Protein AF-A0A6J3CAV2-F1 (afdb_monomer_lite)

Foldseek 3Di:
DPDQFLWDQDPDFDPVLVVQLVVLVVVLVVVVVVVVVVVVVVVVVDDDPPPDDPDPDPCVLVVQLSQLLSLLSSLVVQVQADPLSQGDLVSQLCRRCPVPPMPSLSVLSNVQLVVLSVVLVVQADSPDDCSDSSNSNSSSSSVVSSVVSSCVSRPVPDD

InterPro domains:
  IPR036728 Pheromone/general odorant binding protein superfamily [G3DSA:1.10.238.20] (9-148)
  IPR036728 Pheromone/general odorant binding protein superfamily [SSF47565] (43-153)
  IPR052295 Odorant-binding protein [PTHR21066] (2-155)

Sequence (159 aa):
MTKEKRCRNPPTAPQKIERVITLCQDEIKLSILREALDVIKEEHTMPAERRRNKREVPFSHDEKRIAGCLLQCVYRKVKAVDSYGFPTLEGLVGLYSDGVNERGYFMAVLEASRECLMRNHDKFSRTMPMDNGRNCDVSFDIFECISDRIGEYCGNSGL

Organism: Galleria mellonella (NCBI:txid7137)

Structure (mmCIF, N/CA/C/O backbone):
data_AF-A0A6J3CAV2-F1
#
_entry.id   AF-A0A6J3CAV2-F1
#
loop_
_atom_site.group_PDB
_atom_site.id
_atom_site.type_symbol
_atom_site.label_atom_id
_atom_site.label_alt_id
_atom_site.label_comp_id
_atom_site.label_asym_id
_atom_site.label_entity_id
_atom_site.label_seq_id
_atom_site.pdbx_PDB_ins_code
_atom_site.Cartn_x
_atom_site.Cartn_y
_atom_site.Cartn_z
_atom_site.occupancy
_atom_site.B_iso_or_equiv
_atom_site.auth_seq_id
_atom_site.auth_comp_id
_atom_site.auth_asym_id
_atom_site.auth_atom_id
_atom_site.pdbx_PDB_model_num
ATOM 1 N N . MET A 1 1 ? -1.772 5.764 37.408 1.00 36.12 1 MET A N 1
ATOM 2 C CA . MET A 1 1 ? -2.802 6.023 36.379 1.00 36.12 1 MET A CA 1
ATOM 3 C C . MET A 1 1 ? -2.379 5.300 35.113 1.00 36.12 1 MET A C 1
ATOM 5 O O . MET A 1 1 ? -1.391 5.689 34.506 1.00 36.12 1 MET A O 1
ATOM 9 N N . THR A 1 2 ? -3.034 4.198 34.764 1.00 43.81 2 THR A N 1
ATOM 10 C CA . THR A 1 2 ? -2.794 3.492 33.498 1.00 43.81 2 THR A CA 1
ATOM 11 C C . THR A 1 2 ? -3.381 4.333 32.365 1.00 43.81 2 THR A C 1
ATOM 13 O O . THR A 1 2 ? -4.586 4.563 32.359 1.00 43.81 2 THR A O 1
ATOM 16 N N . LYS A 1 3 ? -2.547 4.844 31.444 1.00 56.81 3 LYS A N 1
ATOM 17 C CA . LYS A 1 3 ? -3.031 5.494 30.213 1.00 56.81 3 LYS A CA 1
ATOM 18 C C . LYS A 1 3 ? -3.877 4.472 29.457 1.00 56.81 3 LYS A C 1
ATOM 20 O O . LYS A 1 3 ? -3.356 3.460 28.994 1.00 56.81 3 LYS A O 1
ATOM 25 N N . GLU A 1 4 ? -5.174 4.717 29.381 1.00 59.41 4 GLU A N 1
ATOM 26 C CA . GLU A 1 4 ? -6.092 3.886 28.617 1.00 59.41 4 GLU A CA 1
ATOM 27 C C . GLU A 1 4 ? -5.726 4.021 27.131 1.00 59.41 4 GLU A C 1
ATOM 29 O O . GLU A 1 4 ? -5.658 5.131 26.596 1.00 59.41 4 GLU A O 1
ATOM 34 N N . LYS A 1 5 ? -5.368 2.905 26.484 1.00 69.38 5 LYS A N 1
ATOM 35 C CA . LYS A 1 5 ? -5.016 2.907 25.058 1.00 69.38 5 LYS A CA 1
ATOM 36 C C . LYS A 1 5 ? -6.256 3.280 24.249 1.00 69.38 5 LYS A C 1
ATOM 38 O O . LYS A 1 5 ? -7.319 2.704 24.469 1.00 69.38 5 LYS A O 1
ATOM 43 N N . ARG A 1 6 ? -6.113 4.216 23.302 1.00 79.88 6 ARG A N 1
ATOM 44 C CA . ARG A 1 6 ? -7.226 4.694 22.456 1.00 79.88 6 ARG A CA 1
ATOM 45 C C . ARG A 1 6 ? -7.746 3.621 21.497 1.00 79.88 6 ARG A C 1
ATOM 47 O O . ARG A 1 6 ? -8.894 3.700 21.078 1.00 79.88 6 ARG A O 1
ATOM 54 N N . CYS A 1 7 ? -6.910 2.637 21.170 1.00 82.88 7 CYS A N 1
ATOM 55 C CA . CYS A 1 7 ? -7.284 1.462 20.394 1.00 82.88 7 CYS A CA 1
ATOM 56 C C . CYS A 1 7 ? -6.394 0.260 20.699 1.00 82.88 7 CYS A C 1
ATOM 58 O O . CYS A 1 7 ? -5.348 0.372 21.349 1.00 82.88 7 CYS A O 1
ATOM 60 N N . ARG A 1 8 ? -6.830 -0.912 20.230 1.00 78.19 8 ARG A N 1
ATOM 61 C CA . ARG A 1 8 ? -6.046 -2.151 20.268 1.00 78.19 8 ARG A CA 1
ATOM 62 C C . ARG A 1 8 ? -5.644 -2.516 18.847 1.00 78.19 8 ARG A C 1
ATOM 64 O O . ARG A 1 8 ? -6.513 -2.736 18.010 1.00 78.19 8 ARG A O 1
ATOM 71 N N . ASN A 1 9 ? -4.341 -2.622 18.600 1.00 72.25 9 ASN A N 1
ATOM 72 C CA . ASN A 1 9 ? -3.852 -3.168 17.339 1.00 72.25 9 ASN A CA 1
ATOM 73 C C . ASN A 1 9 ? -4.313 -4.628 17.207 1.00 72.25 9 ASN A C 1
ATOM 75 O O . ASN A 1 9 ? -4.243 -5.371 18.196 1.00 72.25 9 ASN A O 1
ATOM 79 N N . PRO A 1 10 ? -4.780 -5.052 16.022 1.00 70.25 10 PRO A N 1
ATOM 80 C CA . PRO A 1 10 ? -5.127 -6.442 15.798 1.00 70.25 10 PRO A CA 1
ATOM 81 C C . PRO A 1 10 ? -3.882 -7.325 15.996 1.00 70.25 10 PRO A C 1
ATOM 83 O O . PRO A 1 10 ? -2.781 -6.939 15.601 1.00 70.25 10 PRO A O 1
ATOM 86 N N . PRO A 1 11 ? -4.028 -8.506 16.619 1.00 60.81 11 PRO A N 1
ATOM 87 C CA . PRO A 1 11 ? -2.894 -9.368 16.956 1.00 60.81 11 PRO A CA 1
ATOM 88 C C . PRO A 1 11 ? -2.289 -10.078 15.738 1.00 60.81 11 PRO A C 1
ATOM 90 O O . PRO A 1 11 ? -1.192 -10.617 15.829 1.00 60.81 11 PRO A O 1
ATOM 93 N N . THR A 1 12 ? -3.011 -10.118 14.617 1.00 61.12 12 THR A N 1
ATOM 94 C CA . THR A 1 12 ? -2.597 -10.789 13.381 1.00 61.12 12 THR A CA 1
ATOM 95 C C . THR A 1 12 ? -3.060 -9.984 12.177 1.00 61.12 12 THR A C 1
ATOM 97 O O . THR A 1 12 ? -4.072 -9.282 12.242 1.00 61.12 12 THR A O 1
ATOM 100 N N . ALA A 1 13 ? -2.309 -10.085 11.081 1.00 62.88 13 ALA A N 1
ATOM 101 C CA . ALA A 1 13 ? -2.747 -9.569 9.795 1.00 62.88 13 ALA A CA 1
ATOM 102 C C . ALA A 1 13 ? -3.982 -10.362 9.308 1.00 62.88 13 ALA A C 1
ATOM 104 O O . ALA A 1 13 ? -4.125 -11.538 9.659 1.00 62.88 13 ALA A O 1
ATOM 105 N N . PRO A 1 14 ? -4.881 -9.770 8.501 1.00 65.19 14 PRO A N 1
ATOM 106 C CA . PRO A 1 14 ? -6.061 -10.481 8.010 1.00 65.19 14 PRO A CA 1
ATOM 107 C C . PRO A 1 14 ? -5.664 -11.761 7.257 1.00 65.19 14 PRO A C 1
ATOM 109 O O . PRO A 1 14 ? -4.876 -11.693 6.323 1.00 65.19 14 PRO A O 1
ATOM 112 N N . GLN A 1 15 ? -6.232 -12.929 7.586 1.00 62.62 15 GLN A N 1
ATOM 113 C CA . GLN A 1 15 ? -5.852 -14.224 6.970 1.00 62.62 15 GLN A CA 1
ATOM 114 C C . GLN A 1 15 ? -5.899 -14.226 5.428 1.00 62.62 15 GLN A C 1
ATOM 116 O O . GLN A 1 15 ? -5.177 -14.968 4.762 1.00 62.62 15 GLN A O 1
ATOM 121 N N . LYS A 1 16 ? -6.750 -13.382 4.830 1.00 66.38 16 LYS A N 1
ATOM 122 C CA . LYS A 1 16 ? -6.835 -13.215 3.373 1.00 66.38 16 LYS A CA 1
ATOM 123 C C . LYS A 1 16 ? -5.570 -12.591 2.771 1.00 66.38 16 LYS A C 1
ATOM 125 O O . LYS A 1 16 ? -5.269 -12.871 1.613 1.00 66.38 16 LYS A O 1
ATOM 130 N N . ILE A 1 17 ? -4.830 -11.785 3.533 1.00 78.88 17 ILE A N 1
ATOM 131 C CA . ILE A 1 17 ? -3.627 -11.096 3.062 1.00 78.88 17 ILE A CA 1
ATOM 132 C C . ILE A 1 17 ? -2.423 -12.034 2.974 1.00 78.88 17 ILE A C 1
ATOM 134 O O . ILE A 1 17 ? -1.606 -11.865 2.077 1.00 78.88 17 ILE A O 1
ATOM 138 N N . GLU A 1 18 ? -2.342 -13.066 3.819 1.00 80.50 18 GLU A N 1
ATOM 139 C CA . GLU A 1 18 ? -1.210 -14.004 3.833 1.00 80.50 18 GLU A CA 1
ATOM 140 C C . GLU A 1 18 ? -1.030 -14.693 2.476 1.00 80.50 18 GLU A C 1
ATOM 142 O O . GLU A 1 18 ? 0.063 -14.696 1.913 1.00 80.50 18 GLU A O 1
ATOM 147 N N . ARG A 1 19 ? -2.126 -15.191 1.884 1.00 84.75 19 ARG A N 1
ATOM 148 C CA . ARG A 1 19 ? -2.093 -15.811 0.547 1.00 84.75 19 ARG A CA 1
ATOM 149 C C . ARG A 1 19 ? -1.664 -14.823 -0.536 1.00 84.75 19 ARG A C 1
ATOM 151 O O . ARG A 1 19 ? -0.933 -15.192 -1.451 1.00 84.75 19 ARG A O 1
ATOM 158 N N . VAL A 1 20 ? -2.127 -13.577 -0.446 1.00 87.81 20 VAL A N 1
ATOM 159 C CA . VAL A 1 20 ? -1.779 -12.518 -1.405 1.00 87.81 20 VAL A CA 1
ATOM 160 C C . VAL A 1 20 ? -0.296 -12.169 -1.296 1.00 87.81 20 VAL A C 1
ATOM 162 O O . VAL A 1 20 ? 0.366 -12.031 -2.322 1.00 87.81 20 VAL A O 1
ATOM 165 N N . ILE A 1 21 ? 0.236 -12.099 -0.074 1.00 85.94 21 ILE A N 1
ATOM 166 C CA . ILE A 1 21 ? 1.657 -11.872 0.189 1.00 85.94 21 ILE A CA 1
ATOM 167 C C . ILE A 1 21 ? 2.495 -12.987 -0.433 1.00 85.94 21 ILE A C 1
ATOM 169 O O . ILE A 1 21 ? 3.445 -12.673 -1.142 1.00 85.94 21 ILE A O 1
ATOM 173 N N . THR A 1 22 ? 2.136 -14.262 -0.247 1.00 87.12 22 THR A N 1
ATOM 174 C CA . THR A 1 22 ? 2.878 -15.379 -0.861 1.00 87.12 22 THR A CA 1
ATOM 175 C C . THR A 1 22 ? 2.927 -15.258 -2.384 1.00 87.12 22 THR A C 1
ATOM 177 O O . THR A 1 22 ? 4.002 -15.348 -2.971 1.00 87.12 22 THR A O 1
ATOM 180 N N . LEU A 1 23 ? 1.790 -14.969 -3.027 1.00 89.75 23 LEU A N 1
ATOM 181 C CA . LEU A 1 23 ? 1.739 -14.771 -4.481 1.00 89.75 23 LEU A CA 1
ATOM 182 C C . LEU A 1 23 ? 2.632 -13.607 -4.933 1.00 89.75 23 LEU A C 1
ATOM 184 O O . LEU A 1 23 ? 3.369 -13.730 -5.907 1.00 89.75 23 LEU A O 1
ATOM 188 N N . CYS A 1 24 ? 2.588 -12.485 -4.216 1.00 90.50 24 CYS A N 1
ATOM 189 C CA . CYS A 1 24 ? 3.416 -11.325 -4.531 1.00 90.50 24 CYS A CA 1
ATOM 190 C C . CYS A 1 24 ? 4.911 -11.579 -4.297 1.00 90.50 24 CYS A C 1
ATOM 192 O O . CYS A 1 24 ? 5.743 -11.116 -5.073 1.00 90.50 24 CYS A O 1
ATOM 194 N N . GLN A 1 25 ? 5.271 -12.341 -3.264 1.00 86.94 25 GLN A N 1
ATOM 195 C CA . GLN A 1 25 ? 6.655 -12.741 -3.021 1.00 86.94 25 GLN A CA 1
ATOM 196 C C . GLN A 1 25 ? 7.201 -13.590 -4.171 1.00 86.94 25 GLN A C 1
ATOM 198 O O . GLN A 1 25 ? 8.343 -13.391 -4.575 1.00 86.94 25 GLN A O 1
ATOM 203 N N . ASP A 1 26 ? 6.407 -14.507 -4.720 1.00 87.38 26 ASP A N 1
ATOM 204 C CA . ASP A 1 26 ? 6.844 -15.339 -5.843 1.00 87.38 26 ASP A CA 1
ATOM 205 C C . ASP A 1 26 ? 6.997 -14.529 -7.141 1.00 87.38 26 ASP A C 1
ATOM 207 O O . ASP A 1 26 ? 7.973 -14.722 -7.870 1.00 87.38 26 ASP A O 1
ATOM 211 N N . GLU A 1 27 ? 6.117 -13.554 -7.393 1.00 84.94 27 GLU A N 1
ATOM 212 C CA . GLU A 1 27 ? 6.263 -12.604 -8.508 1.00 84.94 27 GLU A CA 1
ATOM 213 C C . GLU A 1 27 ? 7.548 -11.768 -8.387 1.00 84.94 27 GLU A C 1
ATOM 215 O O . GLU A 1 27 ? 8.294 -11.628 -9.359 1.00 84.94 27 GLU A O 1
ATOM 220 N N . ILE A 1 28 ? 7.858 -11.277 -7.184 1.00 83.81 28 ILE A N 1
ATOM 221 C CA . ILE A 1 28 ? 9.060 -10.470 -6.932 1.00 83.81 28 ILE A CA 1
ATOM 222 C C . ILE A 1 28 ? 10.332 -11.300 -7.058 1.00 83.81 28 ILE A C 1
ATOM 224 O O . ILE A 1 28 ? 11.276 -10.855 -7.708 1.00 83.81 28 ILE A O 1
ATOM 228 N N . LYS A 1 29 ? 10.362 -12.521 -6.507 1.00 79.94 29 LYS A N 1
ATOM 229 C CA . LYS A 1 29 ? 11.500 -13.440 -6.681 1.00 79.94 29 LYS A CA 1
ATOM 230 C C . LYS A 1 29 ? 11.805 -13.647 -8.163 1.00 79.94 29 LYS A C 1
ATOM 232 O O . LYS A 1 29 ? 12.962 -13.572 -8.563 1.00 79.94 29 LYS A O 1
ATOM 237 N N . LEU A 1 30 ? 10.775 -13.879 -8.981 1.00 73.50 30 LEU A N 1
ATOM 238 C CA . LEU A 1 30 ? 10.940 -14.043 -10.426 1.00 73.50 30 LEU A CA 1
ATOM 239 C C . LEU A 1 30 ? 11.441 -12.761 -11.105 1.00 73.50 30 LEU A C 1
ATOM 241 O O . LEU A 1 30 ? 12.275 -12.861 -12.002 1.00 73.50 30 LEU A O 1
ATOM 245 N N . SER A 1 31 ? 10.974 -11.579 -10.687 1.00 73.25 31 SER A N 1
ATOM 246 C CA . SER A 1 31 ? 11.461 -10.293 -11.213 1.00 73.25 31 SER A CA 1
ATOM 247 C C . SER A 1 31 ? 12.941 -10.078 -10.899 1.00 73.25 31 SER A C 1
ATOM 249 O O . SER A 1 31 ? 13.729 -9.845 -11.811 1.00 73.25 31 SER A O 1
ATOM 251 N N . ILE A 1 32 ? 13.342 -10.273 -9.638 1.00 74.62 32 ILE A N 1
ATOM 252 C CA . ILE A 1 32 ? 14.736 -10.128 -9.189 1.00 74.62 32 ILE A CA 1
ATOM 253 C C . ILE A 1 32 ? 15.651 -11.103 -9.939 1.00 74.62 32 ILE A C 1
ATOM 255 O O . ILE A 1 32 ? 16.724 -10.727 -10.406 1.00 74.62 32 ILE A O 1
ATOM 259 N N . LEU A 1 33 ? 15.228 -12.363 -10.086 1.00 69.81 33 LEU A N 1
ATOM 260 C CA . LEU A 1 33 ? 16.001 -13.365 -10.822 1.00 69.81 33 LEU A CA 1
ATOM 261 C C . LEU A 1 33 ? 16.169 -12.992 -12.301 1.00 69.81 33 LEU A C 1
ATOM 263 O O . LEU A 1 33 ? 17.242 -13.210 -12.859 1.00 69.81 33 LEU A O 1
ATOM 267 N N . ARG A 1 34 ? 15.140 -12.426 -12.942 1.00 70.12 34 ARG A N 1
ATOM 268 C CA . ARG A 1 34 ? 15.219 -11.959 -14.337 1.00 70.12 34 ARG A CA 1
ATOM 269 C C . ARG A 1 34 ? 16.167 -10.776 -14.484 1.00 70.12 34 ARG A C 1
ATOM 271 O O . ARG A 1 34 ? 17.034 -10.826 -15.347 1.00 70.12 34 ARG A O 1
ATOM 278 N N . GLU A 1 35 ? 16.057 -9.779 -13.611 1.00 69.69 35 GLU A N 1
ATOM 279 C CA . GLU A 1 35 ? 16.962 -8.625 -13.597 1.00 69.69 35 GLU A CA 1
ATOM 280 C C . GLU A 1 35 ? 18.424 -9.063 -13.431 1.00 69.69 35 GLU A C 1
ATOM 282 O O . GLU A 1 35 ? 19.293 -8.639 -14.191 1.00 69.69 35 GLU A O 1
ATOM 287 N N . ALA A 1 36 ? 18.699 -9.988 -12.505 1.00 73.88 36 ALA A N 1
ATOM 288 C CA . ALA A 1 36 ? 20.039 -10.539 -12.320 1.00 73.88 36 ALA A CA 1
ATOM 289 C C . ALA A 1 36 ? 20.544 -11.300 -13.562 1.00 73.88 36 ALA A C 1
ATOM 291 O O . ALA A 1 36 ? 21.713 -11.178 -13.931 1.00 73.88 36 ALA A O 1
ATOM 292 N N . LEU A 1 37 ? 19.678 -12.075 -14.225 1.00 66.88 37 LEU A N 1
ATOM 293 C CA . LEU A 1 37 ? 20.027 -12.791 -15.456 1.00 66.88 37 LEU A CA 1
ATOM 294 C C . LEU A 1 37 ? 20.330 -11.844 -16.620 1.00 66.88 37 LEU A C 1
ATOM 296 O O . LEU A 1 37 ? 21.219 -12.142 -17.418 1.00 66.88 37 LEU A O 1
ATOM 300 N N . ASP A 1 38 ? 19.617 -10.727 -16.730 1.00 67.38 38 ASP A N 1
ATOM 301 C CA . ASP A 1 38 ? 19.841 -9.753 -17.795 1.00 67.38 38 ASP A CA 1
ATOM 302 C C . ASP A 1 38 ? 21.162 -8.994 -17.594 1.00 67.38 38 ASP A C 1
ATOM 304 O O . ASP A 1 38 ? 21.929 -8.872 -18.549 1.00 67.38 38 ASP A O 1
ATOM 308 N N . VAL A 1 39 ? 21.529 -8.651 -16.351 1.00 70.00 39 VAL A N 1
ATOM 309 C CA . VAL A 1 39 ? 22.870 -8.118 -16.027 1.00 70.00 39 VAL A CA 1
ATOM 310 C C . VAL A 1 39 ? 23.975 -9.103 -16.423 1.00 70.00 39 VAL A C 1
ATOM 312 O O . VAL A 1 39 ? 24.961 -8.713 -17.047 1.00 70.00 39 VAL A O 1
ATOM 315 N N . ILE A 1 40 ? 23.813 -10.395 -16.111 1.00 65.12 40 ILE A N 1
ATOM 316 C CA . ILE A 1 40 ? 24.801 -11.425 -16.475 1.00 65.12 40 ILE A CA 1
ATOM 317 C C . ILE A 1 40 ? 24.954 -11.525 -18.001 1.00 65.12 40 ILE A C 1
ATOM 319 O O . ILE A 1 40 ? 26.074 -11.618 -18.507 1.00 65.12 40 ILE A O 1
ATOM 323 N N . LYS A 1 41 ? 23.851 -11.489 -18.759 1.00 64.00 41 LYS A N 1
ATOM 324 C CA . LYS A 1 41 ? 23.899 -11.510 -20.231 1.00 64.00 41 LYS A CA 1
ATOM 325 C C . LYS A 1 41 ? 24.597 -10.274 -20.799 1.00 64.00 41 LYS A C 1
ATOM 327 O O . LYS A 1 41 ? 25.402 -10.420 -21.716 1.00 64.00 41 LYS A O 1
ATOM 332 N N . GLU A 1 42 ? 24.329 -9.091 -20.250 1.00 59.66 42 GLU A N 1
ATOM 333 C CA . GLU A 1 42 ? 24.993 -7.849 -20.658 1.00 59.66 42 GLU A CA 1
ATOM 334 C C . GLU A 1 42 ? 26.504 -7.896 -20.372 1.00 59.66 42 GLU A C 1
ATOM 336 O O . GLU A 1 42 ? 27.307 -7.566 -21.251 1.00 59.66 42 GLU A O 1
ATOM 341 N N . GLU A 1 43 ? 26.920 -8.409 -19.207 1.00 57.50 43 GLU A N 1
ATOM 342 C CA . GLU A 1 43 ? 28.338 -8.594 -18.862 1.00 57.50 43 GLU A CA 1
ATOM 343 C C . GLU A 1 43 ? 29.075 -9.554 -19.809 1.00 57.50 43 GLU A C 1
ATOM 345 O O . GLU A 1 43 ? 30.265 -9.365 -20.069 1.00 57.50 43 GLU A O 1
ATOM 350 N N . HIS A 1 44 ? 28.393 -10.562 -20.360 1.00 57.38 44 HIS A N 1
ATOM 351 C CA . HIS A 1 44 ? 28.975 -11.488 -21.338 1.00 57.38 44 HIS A CA 1
ATOM 352 C C . HIS A 1 44 ? 29.139 -10.890 -22.745 1.00 57.38 44 HIS A C 1
ATOM 354 O O . HIS A 1 44 ? 29.875 -11.450 -23.557 1.00 57.38 44 HIS A O 1
ATOM 360 N N . THR A 1 45 ? 28.503 -9.751 -23.031 1.00 55.50 45 THR A N 1
ATOM 361 C CA . THR A 1 45 ? 28.606 -9.047 -24.323 1.00 55.50 45 THR A CA 1
ATOM 362 C C . THR A 1 45 ? 29.579 -7.862 -24.322 1.00 55.50 45 THR A C 1
ATOM 364 O O . THR A 1 45 ? 29.832 -7.286 -25.380 1.00 55.50 45 THR A O 1
ATOM 367 N N . MET A 1 46 ? 30.175 -7.510 -23.175 1.00 48.25 46 MET A N 1
ATOM 368 C CA . MET A 1 46 ? 31.123 -6.393 -23.055 1.00 48.25 46 MET A CA 1
ATOM 369 C C . MET A 1 46 ? 32.594 -6.854 -22.951 1.00 48.25 46 MET A C 1
ATOM 371 O O . MET A 1 46 ? 32.885 -7.834 -22.264 1.00 48.25 46 MET A O 1
ATOM 375 N N . PRO A 1 47 ? 33.557 -6.151 -23.589 1.00 46.38 47 PRO A N 1
ATOM 376 C CA . PRO A 1 47 ? 34.979 -6.485 -23.493 1.00 46.38 47 PRO A CA 1
ATOM 377 C C . PRO A 1 47 ? 35.521 -6.309 -22.063 1.00 46.38 47 PRO A C 1
ATOM 379 O O . PRO A 1 47 ? 35.107 -5.425 -21.311 1.00 46.38 47 PRO A O 1
ATOM 382 N N . ALA A 1 48 ? 36.479 -7.168 -21.700 1.00 52.78 48 ALA A N 1
ATOM 383 C CA . ALA A 1 48 ? 36.916 -7.480 -20.333 1.00 52.78 48 ALA A CA 1
ATOM 384 C C . ALA A 1 48 ? 37.537 -6.331 -19.499 1.00 52.78 48 ALA A C 1
ATOM 386 O O . ALA A 1 48 ? 37.880 -6.546 -18.337 1.00 52.78 48 ALA A O 1
ATOM 387 N N . GLU A 1 49 ? 37.671 -5.115 -20.030 1.00 51.12 49 GLU A N 1
ATOM 388 C CA . GLU A 1 49 ? 38.435 -4.029 -19.393 1.00 51.12 49 GLU A CA 1
ATOM 389 C C . GLU A 1 49 ? 37.640 -3.164 -18.402 1.00 51.12 49 GLU A C 1
ATOM 391 O O . GLU A 1 49 ? 38.231 -2.400 -17.645 1.00 51.12 49 GLU A O 1
ATOM 396 N N . ARG A 1 50 ? 36.308 -3.295 -18.326 1.00 50.06 50 ARG A N 1
ATOM 397 C CA . ARG A 1 50 ? 35.481 -2.545 -17.350 1.00 50.06 50 ARG A CA 1
ATOM 398 C C . ARG A 1 50 ? 35.109 -3.345 -16.100 1.00 50.06 50 ARG A C 1
ATOM 400 O O . ARG A 1 50 ? 34.222 -2.959 -15.342 1.00 50.06 50 ARG A O 1
ATOM 407 N N . ARG A 1 51 ? 35.809 -4.452 -15.841 1.00 55.22 51 ARG A N 1
ATOM 408 C CA . ARG A 1 51 ? 35.649 -5.254 -14.622 1.00 55.22 51 ARG A CA 1
ATOM 409 C C . ARG A 1 51 ? 36.439 -4.655 -13.462 1.00 55.22 51 ARG A C 1
ATOM 411 O O . ARG A 1 51 ? 37.504 -5.161 -13.132 1.00 55.22 51 ARG A O 1
ATOM 418 N N . ARG A 1 52 ? 35.916 -3.601 -12.833 1.00 52.88 52 ARG A N 1
ATOM 419 C CA . ARG A 1 52 ? 36.053 -3.317 -11.386 1.00 52.88 52 ARG A CA 1
ATOM 420 C C . ARG A 1 52 ? 35.525 -1.922 -11.082 1.00 52.88 52 ARG A C 1
ATOM 422 O O . ARG A 1 52 ? 36.181 -0.926 -11.344 1.00 52.88 52 ARG A O 1
ATOM 429 N N . ASN A 1 53 ? 34.341 -1.889 -10.487 1.00 44.84 53 ASN A N 1
ATOM 430 C CA . ASN A 1 53 ? 34.084 -1.159 -9.250 1.00 44.84 53 ASN A CA 1
ATOM 431 C C . ASN A 1 53 ? 32.761 -1.689 -8.707 1.00 44.84 53 ASN A C 1
ATOM 433 O O . ASN A 1 53 ? 31.700 -1.097 -8.891 1.00 44.84 53 ASN A O 1
ATOM 437 N N . LYS A 1 54 ? 32.843 -2.868 -8.077 1.00 46.78 54 LYS A N 1
ATOM 438 C CA . LYS A 1 54 ? 31.775 -3.402 -7.237 1.00 46.78 54 LYS A CA 1
ATOM 439 C C . LYS A 1 54 ? 31.670 -2.445 -6.052 1.00 46.78 54 LYS A C 1
ATOM 441 O O . LYS A 1 54 ? 32.426 -2.558 -5.095 1.00 46.78 54 LYS A O 1
ATOM 446 N N . ARG A 1 55 ? 30.835 -1.418 -6.213 1.00 47.28 55 ARG A N 1
ATOM 447 C CA . ARG A 1 55 ? 30.476 -0.486 -5.150 1.00 47.28 55 ARG A CA 1
ATOM 448 C C . ARG A 1 55 ? 29.928 -1.322 -4.002 1.00 47.28 55 ARG A C 1
ATOM 450 O O . ARG A 1 55 ? 29.009 -2.112 -4.199 1.00 47.28 55 ARG A O 1
ATOM 457 N N . GLU A 1 56 ? 30.514 -1.160 -2.828 1.00 46.97 56 GLU A N 1
ATOM 458 C CA . GLU A 1 56 ? 29.823 -1.455 -1.583 1.00 46.97 56 GLU A CA 1
ATOM 459 C C . GLU A 1 56 ? 28.587 -0.548 -1.561 1.00 46.97 56 GLU A C 1
ATOM 461 O O . GLU A 1 56 ? 28.704 0.677 -1.529 1.00 46.97 56 GLU A O 1
ATOM 466 N N . VAL A 1 57 ? 27.406 -1.143 -1.712 1.00 44.91 57 VAL A N 1
ATOM 467 C CA . VAL A 1 57 ? 26.119 -0.450 -1.618 1.00 44.91 57 VAL A CA 1
ATOM 468 C C . VAL A 1 57 ? 25.460 -0.936 -0.327 1.00 44.91 57 VAL A C 1
ATOM 470 O O . VAL A 1 57 ? 25.454 -2.143 -0.077 1.00 44.91 57 VAL A O 1
ATOM 473 N N . PRO A 1 58 ? 24.946 -0.035 0.525 1.00 41.59 58 PRO A N 1
ATOM 474 C CA . PRO A 1 58 ? 24.255 -0.425 1.743 1.00 41.59 58 PRO A CA 1
ATOM 475 C C . PRO A 1 58 ? 22.984 -1.188 1.357 1.00 41.59 58 PRO A C 1
ATOM 477 O O . PRO A 1 58 ? 22.088 -0.628 0.731 1.00 41.59 58 PRO A O 1
ATOM 480 N N . PHE A 1 59 ? 22.903 -2.459 1.744 1.00 43.66 59 PHE A N 1
ATOM 481 C CA . PHE A 1 59 ? 21.780 -3.359 1.454 1.00 43.66 59 PHE A CA 1
ATOM 482 C C . PHE A 1 59 ? 20.397 -2.827 1.910 1.00 43.66 59 PHE A C 1
ATOM 484 O O . PHE A 1 59 ? 19.377 -3.328 1.448 1.00 43.66 59 PHE A O 1
ATOM 491 N N . SER A 1 60 ? 20.329 -1.777 2.743 1.00 59.66 60 SER A N 1
ATOM 492 C CA . SER A 1 60 ? 19.067 -1.269 3.305 1.00 59.66 60 SER A CA 1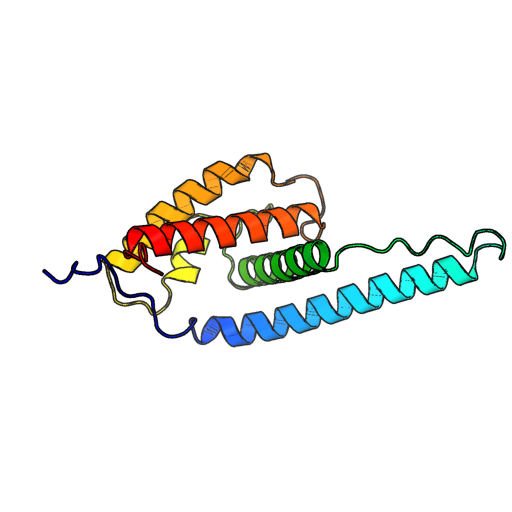
ATOM 493 C C . SER A 1 60 ? 18.140 -0.578 2.298 1.00 59.66 60 SER A C 1
ATOM 495 O O . SER A 1 60 ? 16.919 -0.632 2.451 1.00 59.66 60 SER A O 1
ATOM 497 N N . HIS A 1 61 ? 18.680 0.078 1.263 1.00 64.44 61 HIS A N 1
ATOM 498 C CA . HIS A 1 61 ? 17.843 0.770 0.275 1.00 64.44 61 HIS A CA 1
ATOM 499 C C . HIS A 1 61 ? 17.149 -0.224 -0.669 1.00 64.44 61 HIS A C 1
ATOM 501 O O . HIS A 1 61 ? 15.996 -0.022 -1.055 1.00 64.44 61 HIS A O 1
ATOM 507 N N . ASP A 1 62 ? 17.829 -1.321 -1.000 1.00 74.06 62 ASP A N 1
ATOM 508 C CA . ASP A 1 62 ? 17.265 -2.376 -1.840 1.00 74.06 62 ASP A CA 1
ATOM 509 C C . ASP A 1 62 ? 16.217 -3.187 -1.067 1.00 74.06 62 ASP A C 1
ATOM 511 O O . ASP A 1 62 ? 15.154 -3.473 -1.612 1.00 74.06 62 ASP A O 1
ATOM 515 N N . GLU A 1 63 ? 16.433 -3.456 0.226 1.00 78.75 63 GLU A N 1
ATOM 516 C CA . GLU A 1 63 ? 15.426 -4.080 1.101 1.00 78.75 63 GLU A CA 1
ATOM 517 C C . GLU A 1 63 ? 14.148 -3.238 1.202 1.00 78.75 63 GLU A C 1
ATOM 519 O O . GLU A 1 63 ? 13.046 -3.766 1.018 1.00 78.75 63 GLU A O 1
ATOM 524 N N . LYS A 1 64 ? 14.288 -1.919 1.421 1.00 85.81 64 LYS A N 1
ATOM 525 C CA . LYS A 1 64 ? 13.160 -0.974 1.434 1.00 85.81 64 LYS A CA 1
ATOM 526 C C . LYS A 1 64 ? 12.377 -1.041 0.125 1.00 85.81 64 LYS A C 1
ATOM 528 O O . LYS A 1 64 ? 11.152 -1.167 0.133 1.00 85.81 64 LYS A O 1
ATOM 533 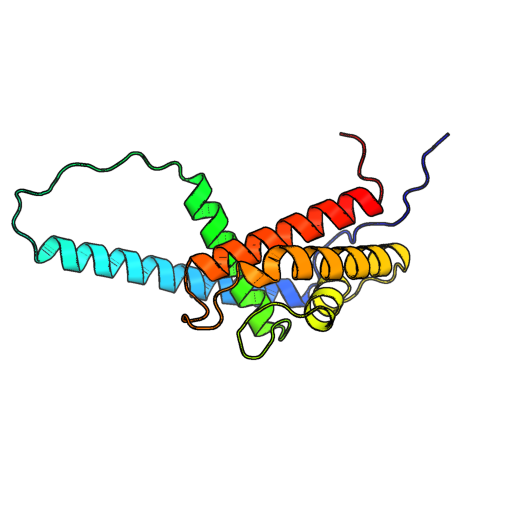N N . ARG A 1 65 ? 13.079 -0.980 -1.007 1.00 87.88 65 ARG A N 1
ATOM 534 C CA . ARG A 1 65 ? 12.452 -1.014 -2.330 1.00 87.88 65 ARG A CA 1
ATOM 535 C C . ARG A 1 65 ? 11.754 -2.343 -2.604 1.00 87.88 65 ARG A C 1
ATOM 537 O O . ARG A 1 65 ? 10.632 -2.337 -3.105 1.00 87.88 65 ARG A O 1
ATOM 544 N N . ILE A 1 66 ? 12.368 -3.469 -2.240 1.00 87.88 66 ILE A N 1
ATOM 545 C CA . ILE A 1 66 ? 11.770 -4.806 -2.373 1.00 87.88 66 ILE A CA 1
ATOM 546 C C . ILE A 1 66 ? 10.480 -4.893 -1.549 1.00 87.88 66 ILE A C 1
ATOM 548 O O . ILE A 1 66 ? 9.448 -5.325 -2.069 1.00 87.88 66 ILE A O 1
ATOM 552 N N . ALA A 1 67 ? 10.504 -4.435 -0.294 1.00 89.50 67 ALA A N 1
ATOM 553 C CA . ALA A 1 67 ? 9.312 -4.369 0.549 1.00 89.50 67 ALA A CA 1
ATOM 554 C C . ALA A 1 67 ? 8.238 -3.444 -0.053 1.00 89.50 67 ALA A C 1
ATOM 556 O O . ALA A 1 67 ? 7.057 -3.788 -0.068 1.00 89.50 67 ALA A O 1
ATOM 557 N N . GLY A 1 68 ? 8.644 -2.312 -0.627 1.00 92.31 68 GLY A N 1
ATOM 558 C CA . GLY A 1 68 ? 7.765 -1.403 -1.359 1.00 92.31 68 GLY A CA 1
ATOM 559 C C . GLY A 1 68 ? 7.092 -2.043 -2.572 1.00 92.31 68 GLY A C 1
ATOM 560 O O . GLY A 1 68 ? 5.882 -1.907 -2.748 1.00 92.31 68 GLY A O 1
ATOM 561 N N . CYS A 1 69 ? 7.834 -2.804 -3.378 1.00 92.06 69 CYS A N 1
ATOM 562 C CA . CYS A 1 69 ? 7.262 -3.535 -4.509 1.00 92.06 69 CYS A CA 1
ATOM 563 C C . CYS A 1 69 ? 6.301 -4.638 -4.043 1.00 92.06 69 CYS A C 1
ATOM 565 O O . CYS A 1 69 ? 5.267 -4.866 -4.674 1.00 92.06 69 CYS A O 1
ATOM 567 N N . LEU A 1 70 ? 6.594 -5.289 -2.909 1.00 92.31 70 LEU A N 1
ATOM 568 C CA . LEU A 1 70 ? 5.691 -6.266 -2.296 1.00 92.31 70 LEU A CA 1
ATOM 569 C C . LEU A 1 70 ? 4.368 -5.617 -1.898 1.00 92.31 70 LEU A C 1
ATOM 571 O O . LEU A 1 70 ? 3.307 -6.129 -2.256 1.00 92.31 70 LEU A O 1
ATOM 575 N N . LEU A 1 71 ? 4.427 -4.472 -1.221 1.00 93.44 71 LEU A N 1
ATOM 576 C CA . LEU A 1 71 ? 3.249 -3.694 -0.844 1.00 93.44 71 LEU A CA 1
ATOM 577 C C . LEU A 1 71 ? 2.451 -3.256 -2.072 1.00 93.44 71 LEU A C 1
ATOM 579 O O . LEU A 1 71 ? 1.239 -3.457 -2.110 1.00 93.44 71 LEU A O 1
ATOM 583 N N . GLN A 1 72 ? 3.123 -2.755 -3.110 1.00 92.81 72 GLN A N 1
ATOM 584 C CA . GLN A 1 72 ? 2.470 -2.341 -4.350 1.00 92.81 72 GLN A CA 1
ATOM 585 C C . GLN A 1 72 ? 1.730 -3.504 -5.029 1.00 92.81 72 GLN A C 1
ATOM 587 O O . GLN A 1 72 ? 0.590 -3.352 -5.480 1.00 92.81 72 GLN A O 1
ATOM 592 N N . CYS A 1 73 ? 2.335 -4.694 -5.054 1.00 93.06 73 CYS A N 1
ATOM 593 C CA . CYS A 1 73 ? 1.673 -5.900 -5.544 1.00 93.06 73 CYS A CA 1
ATOM 594 C C . CYS A 1 73 ? 0.441 -6.264 -4.701 1.00 93.06 73 CYS A C 1
ATOM 596 O O . CYS A 1 73 ? -0.632 -6.532 -5.256 1.00 93.06 73 CYS A O 1
ATOM 598 N N . VAL A 1 74 ? 0.561 -6.232 -3.368 1.00 93.38 74 VAL A N 1
ATOM 599 C CA . VAL A 1 74 ? -0.554 -6.523 -2.455 1.00 93.38 74 VAL A CA 1
ATOM 600 C C . VAL A 1 74 ? -1.700 -5.544 -2.695 1.00 93.38 74 VAL A C 1
ATOM 602 O O . VA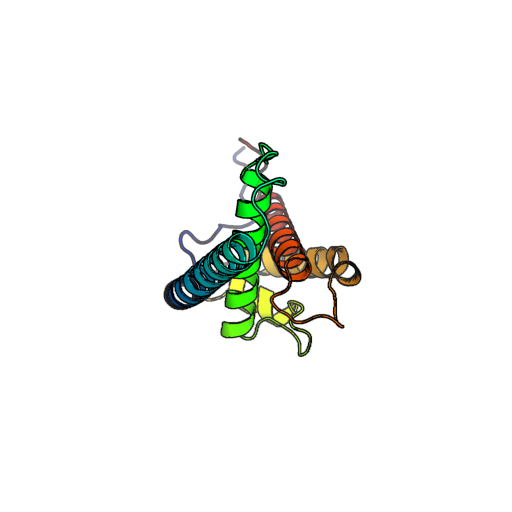L A 1 74 ? -2.822 -5.991 -2.937 1.00 93.38 74 VAL A O 1
ATOM 605 N N . TYR A 1 75 ? -1.425 -4.235 -2.724 1.00 94.38 75 TYR A N 1
ATOM 606 C CA . TYR A 1 75 ? -2.429 -3.198 -2.962 1.00 94.38 75 TYR A CA 1
ATOM 607 C C . TYR A 1 75 ? -3.179 -3.417 -4.278 1.00 94.38 75 TYR A C 1
ATOM 609 O O . TYR A 1 75 ? -4.403 -3.291 -4.324 1.00 94.38 75 TYR A O 1
ATOM 617 N N . ARG A 1 76 ? -2.489 -3.834 -5.343 1.00 92.56 76 ARG A N 1
ATOM 618 C CA . ARG A 1 76 ? -3.131 -4.174 -6.620 1.00 92.56 76 ARG A CA 1
ATOM 619 C C . ARG A 1 76 ? -4.037 -5.394 -6.518 1.00 92.56 76 ARG A C 1
ATOM 621 O O . ARG A 1 76 ? -5.184 -5.346 -6.964 1.00 92.56 76 ARG A O 1
ATOM 628 N N . LYS A 1 77 ? -3.547 -6.494 -5.942 1.00 92.94 77 LYS A N 1
ATOM 629 C CA . LYS A 1 77 ? -4.304 -7.754 -5.870 1.00 92.94 77 LYS A CA 1
ATOM 630 C C . LYS A 1 77 ? -5.552 -7.637 -4.998 1.00 92.94 77 LYS A C 1
ATOM 632 O O . LYS A 1 77 ? -6.559 -8.272 -5.302 1.00 92.94 77 LYS A O 1
ATOM 637 N N . VAL A 1 78 ? -5.511 -6.789 -3.973 1.00 92.62 78 VAL A N 1
ATOM 638 C CA . VAL A 1 78 ? -6.675 -6.487 -3.123 1.00 92.62 78 VAL A CA 1
ATOM 639 C C . VAL A 1 78 ? -7.525 -5.326 -3.649 1.00 92.62 78 VAL A C 1
ATOM 641 O O . VAL A 1 78 ? -8.494 -4.947 -3.001 1.00 92.62 78 VAL A O 1
ATOM 644 N N . LYS A 1 79 ? -7.203 -4.783 -4.833 1.00 94.50 79 LYS A N 1
ATOM 645 C CA . LYS A 1 79 ? -7.907 -3.657 -5.470 1.00 94.50 79 LYS A CA 1
ATOM 646 C C . LYS A 1 79 ? -7.954 -2.391 -4.604 1.00 94.50 79 LYS A C 1
ATOM 648 O O . LYS A 1 79 ? -8.920 -1.640 -4.651 1.00 94.50 79 LYS A O 1
ATOM 653 N N . ALA A 1 80 ? -6.892 -2.139 -3.845 1.00 95.81 80 ALA A N 1
ATOM 654 C CA . ALA A 1 80 ? -6.743 -0.949 -3.015 1.00 95.81 80 ALA A CA 1
ATOM 655 C C . ALA A 1 80 ? -6.095 0.243 -3.741 1.00 95.81 80 ALA A C 1
ATOM 657 O O . ALA A 1 80 ? -5.751 1.232 -3.098 1.00 95.81 80 ALA A O 1
ATOM 658 N N . VAL A 1 81 ? -5.935 0.180 -5.063 1.00 95.19 81 VAL A N 1
ATOM 659 C CA . VAL A 1 81 ? -5.295 1.221 -5.884 1.00 95.19 81 VAL A CA 1
ATOM 660 C C . VAL A 1 81 ? -6.242 1.780 -6.943 1.00 95.19 81 VAL A C 1
ATOM 662 O O . VAL A 1 81 ? -7.203 1.118 -7.333 1.00 95.19 81 VAL A O 1
ATOM 665 N N . ASP A 1 82 ? -5.951 2.987 -7.426 1.00 94.06 82 ASP A N 1
ATOM 666 C CA . ASP A 1 82 ? -6.627 3.597 -8.568 1.00 94.06 82 ASP A CA 1
ATOM 667 C C . ASP A 1 82 ? -6.156 2.981 -9.905 1.00 94.06 82 ASP A C 1
ATOM 669 O O . ASP A 1 82 ? -5.323 2.071 -9.957 1.00 94.06 82 ASP A O 1
ATOM 673 N N . SER A 1 83 ? -6.686 3.485 -11.023 1.00 90.19 83 SER A N 1
ATOM 674 C CA . SER A 1 83 ? -6.280 3.073 -12.377 1.00 90.19 83 SER A CA 1
ATOM 675 C C . SER A 1 83 ? -4.802 3.320 -12.680 1.00 90.19 83 SER A C 1
ATOM 677 O O . SER A 1 83 ? -4.244 2.690 -13.577 1.00 90.19 83 SER A O 1
ATOM 679 N N . TYR A 1 84 ? -4.183 4.252 -11.956 1.00 89.44 84 TYR A N 1
ATOM 680 C CA . TYR A 1 84 ? -2.769 4.570 -12.044 1.00 89.44 84 TYR A CA 1
ATOM 681 C C . TYR A 1 84 ? -1.954 3.827 -10.985 1.00 89.44 84 TYR A C 1
ATOM 683 O O . TYR A 1 84 ? -0.794 4.158 -10.803 1.00 89.44 84 TYR A O 1
ATOM 691 N N . GLY A 1 85 ? -2.518 2.846 -10.278 1.00 91.12 85 GLY A N 1
ATOM 692 C CA . GLY A 1 85 ? -1.796 2.082 -9.269 1.00 91.12 85 GLY A CA 1
ATOM 693 C C . GLY A 1 85 ? -1.451 2.868 -8.002 1.00 91.12 85 GLY A C 1
ATOM 694 O O . GLY A 1 85 ? -0.730 2.331 -7.165 1.00 91.12 85 GLY A O 1
ATOM 695 N N . PHE A 1 86 ? -1.948 4.094 -7.827 1.00 94.81 86 PHE A N 1
ATOM 696 C CA . PHE A 1 86 ? -1.773 4.838 -6.583 1.00 94.81 86 PHE A CA 1
ATOM 697 C C . PHE A 1 86 ? -2.779 4.337 -5.537 1.00 94.81 86 PHE A C 1
ATOM 699 O O . PHE A 1 86 ? -3.960 4.198 -5.867 1.00 94.81 86 PHE A O 1
ATOM 706 N N . PRO A 1 87 ? -2.372 4.061 -4.285 1.00 96.06 87 PRO A N 1
ATOM 707 C CA . PRO A 1 87 ? -3.301 3.598 -3.259 1.00 96.06 87 PRO A CA 1
ATOM 708 C C . PRO A 1 87 ? -4.469 4.569 -3.021 1.00 96.06 87 PRO A C 1
ATOM 710 O O . PRO A 1 87 ? -4.326 5.788 -3.083 1.00 96.06 87 PRO A O 1
ATOM 713 N N . THR A 1 88 ? -5.651 4.024 -2.743 1.00 97.56 88 THR A N 1
ATOM 714 C CA . THR A 1 88 ? -6.884 4.792 -2.508 1.00 97.56 88 THR A CA 1
ATOM 715 C C . THR A 1 88 ? -7.260 4.769 -1.035 1.00 97.56 88 THR A C 1
ATOM 717 O O . THR A 1 88 ? -6.967 3.807 -0.326 1.00 97.56 88 THR A O 1
ATOM 720 N N . LEU A 1 89 ? -7.950 5.814 -0.564 1.00 97.81 89 LEU A N 1
ATOM 721 C CA . LEU A 1 89 ? -8.383 5.890 0.834 1.00 97.81 89 LEU A CA 1
ATOM 722 C C . LEU A 1 89 ? -9.285 4.709 1.207 1.00 97.81 89 LEU A C 1
ATOM 724 O O . LEU A 1 89 ? -9.031 4.035 2.198 1.00 97.81 89 LEU A O 1
ATOM 728 N N . GLU A 1 90 ? -10.310 4.448 0.396 1.00 97.19 90 GLU A N 1
ATOM 729 C CA . GLU A 1 90 ? -11.237 3.332 0.601 1.00 97.19 90 GLU A CA 1
ATOM 730 C C . GLU A 1 90 ? -10.505 1.987 0.596 1.00 97.19 90 GLU A C 1
ATOM 732 O O . GLU A 1 90 ? -10.693 1.175 1.499 1.00 97.19 90 GLU A O 1
ATOM 737 N N . GLY A 1 91 ? -9.614 1.788 -0.378 1.00 96.12 91 GLY A N 1
ATOM 738 C CA . GLY A 1 91 ? -8.816 0.579 -0.505 1.00 96.12 91 GLY A CA 1
ATOM 739 C C . GLY A 1 91 ? -7.939 0.297 0.710 1.00 96.12 91 GLY A C 1
ATOM 740 O O . GLY A 1 91 ? -7.935 -0.821 1.221 1.00 96.12 91 GLY A O 1
ATOM 741 N N . LEU A 1 92 ? -7.209 1.307 1.191 1.00 95.81 92 LEU A N 1
ATOM 742 C CA . LEU A 1 92 ? -6.341 1.164 2.359 1.00 95.81 92 LEU A CA 1
ATOM 743 C C . LEU A 1 92 ? -7.146 0.961 3.643 1.00 95.81 92 LEU A C 1
ATOM 745 O O . LEU A 1 92 ? -6.817 0.073 4.427 1.00 95.81 92 LEU A O 1
ATOM 749 N N . VAL A 1 93 ? -8.233 1.710 3.841 1.00 95.19 93 VAL A N 1
ATOM 750 C CA . VAL A 1 93 ? -9.112 1.511 5.002 1.00 95.19 93 VAL A CA 1
ATOM 751 C C . VAL A 1 93 ? -9.674 0.097 5.006 1.00 95.19 93 VAL A C 1
ATOM 753 O O . VAL A 1 93 ? -9.579 -0.583 6.027 1.00 95.19 93 VAL A O 1
ATOM 756 N N . GLY A 1 94 ? -10.187 -0.379 3.870 1.00 93.31 94 GLY A N 1
ATOM 757 C CA . GLY A 1 94 ? -10.668 -1.750 3.726 1.00 93.31 94 GLY A CA 1
ATOM 758 C C . GLY A 1 94 ? -9.582 -2.784 4.019 1.00 93.31 94 GLY A C 1
ATOM 759 O O . GLY A 1 94 ? -9.836 -3.742 4.737 1.00 93.31 94 GLY A O 1
ATOM 760 N N . LEU A 1 95 ? -8.359 -2.567 3.530 1.00 92.06 95 LEU A N 1
ATOM 761 C CA . LEU A 1 95 ? -7.239 -3.485 3.733 1.00 92.06 95 LEU A CA 1
ATOM 762 C C . LEU A 1 95 ? -6.811 -3.600 5.203 1.00 92.06 95 LEU A C 1
ATOM 764 O O . LEU A 1 95 ? -6.670 -4.708 5.714 1.00 92.06 95 LEU A O 1
ATOM 768 N N . TYR A 1 96 ? -6.579 -2.471 5.874 1.00 90.56 96 TYR A N 1
ATOM 769 C CA . TYR A 1 96 ? -6.061 -2.459 7.246 1.00 90.56 96 TYR A CA 1
ATOM 770 C C . TYR A 1 96 ? -7.128 -2.799 8.288 1.00 90.56 96 TYR A C 1
ATOM 772 O O . TYR A 1 96 ? -6.793 -3.323 9.346 1.00 90.56 96 TYR A O 1
ATOM 780 N N . SER A 1 97 ? -8.402 -2.508 8.011 1.00 91.06 97 SER A N 1
ATOM 781 C CA . SER A 1 97 ? -9.500 -2.770 8.950 1.00 91.06 97 SER A CA 1
ATOM 782 C C . SER A 1 97 ? -10.270 -4.070 8.686 1.00 91.06 97 SER A C 1
ATOM 784 O O . SER A 1 97 ? -11.177 -4.388 9.457 1.00 91.06 97 SER A O 1
ATOM 786 N N . ASP A 1 98 ? -9.911 -4.852 7.656 1.00 88.69 98 ASP A N 1
ATOM 787 C CA . ASP A 1 98 ? -10.564 -6.140 7.378 1.00 88.69 98 ASP A CA 1
ATOM 788 C C . ASP A 1 98 ? -10.476 -7.069 8.598 1.00 88.69 98 ASP A C 1
ATOM 790 O O . ASP A 1 98 ? -9.401 -7.347 9.129 1.00 88.69 98 ASP A O 1
ATOM 794 N N . GLY A 1 99 ? -11.629 -7.545 9.068 1.00 83.19 99 GLY A N 1
ATOM 795 C CA . GLY A 1 99 ? -11.722 -8.413 10.244 1.00 83.19 99 GLY A CA 1
ATOM 796 C C . GLY A 1 99 ? -11.459 -7.733 11.596 1.00 83.19 99 GLY A C 1
ATOM 797 O O . GLY A 1 99 ? -11.483 -8.419 12.620 1.00 83.19 99 GLY A O 1
ATOM 798 N N . VAL A 1 100 ? -11.248 -6.413 11.644 1.00 85.44 100 VAL A N 1
ATOM 799 C CA . VAL A 1 100 ? -11.053 -5.675 12.900 1.00 85.44 100 VAL A CA 1
ATOM 800 C C . VAL A 1 100 ? -12.389 -5.161 13.431 1.00 85.44 100 VAL A C 1
ATOM 802 O O . VAL A 1 100 ? -13.066 -4.363 12.792 1.00 85.44 100 VAL A O 1
ATOM 805 N N . ASN A 1 101 ? -12.756 -5.582 14.643 1.00 83.38 101 ASN A N 1
ATOM 806 C CA . ASN A 1 101 ? -13.986 -5.156 15.319 1.00 83.38 101 ASN A CA 1
ATOM 807 C C . ASN A 1 101 ? -13.694 -4.182 16.475 1.00 83.38 101 ASN A C 1
ATOM 809 O O . ASN A 1 101 ? -14.114 -4.390 17.612 1.00 83.38 101 ASN A O 1
ATOM 813 N N . GLU A 1 102 ? -12.897 -3.149 16.201 1.00 87.25 102 GLU A N 1
ATOM 814 C CA . GLU A 1 102 ? -12.516 -2.124 17.175 1.00 87.25 102 GLU A CA 1
ATOM 815 C C . GLU A 1 102 ? -12.610 -0.740 16.520 1.00 87.25 102 GLU A C 1
ATOM 817 O O . GLU A 1 102 ? -11.959 -0.453 15.513 1.00 87.25 102 GLU A O 1
ATOM 822 N N . ARG A 1 103 ? -13.475 0.115 17.071 1.00 90.06 103 ARG A N 1
ATOM 823 C CA . ARG A 1 103 ? -13.838 1.398 16.459 1.00 90.06 103 ARG A CA 1
ATOM 824 C C . ARG A 1 103 ? -12.679 2.395 16.466 1.00 90.06 103 ARG A C 1
ATOM 826 O O . ARG A 1 103 ? -12.526 3.136 15.499 1.00 90.06 103 ARG A O 1
ATOM 833 N N . GLY A 1 104 ? -11.892 2.440 17.538 1.00 90.62 104 GLY A N 1
ATOM 834 C CA . GLY A 1 104 ? -10.734 3.324 17.649 1.00 90.62 104 GLY A CA 1
ATOM 835 C C . GLY A 1 104 ? -9.689 3.020 16.578 1.00 90.62 104 GLY A C 1
ATOM 836 O O . GLY A 1 104 ? -9.196 3.937 15.930 1.00 90.62 104 GLY A O 1
ATOM 837 N N . TYR A 1 105 ? -9.420 1.741 16.323 1.00 91.25 105 TYR A N 1
ATOM 838 C CA . TYR A 1 105 ? -8.488 1.286 15.300 1.00 91.25 105 TYR A CA 1
ATOM 839 C C . TYR A 1 105 ? -8.976 1.658 13.900 1.00 91.25 105 TYR A C 1
ATOM 841 O O . TYR A 1 105 ? -8.203 2.178 13.101 1.00 91.25 105 TYR A O 1
ATOM 849 N N . PHE A 1 106 ? -10.270 1.481 13.615 1.00 93.44 106 PHE A N 1
ATOM 850 C CA . PHE A 1 106 ? -10.850 1.934 12.349 1.00 93.44 106 PHE A CA 1
ATOM 851 C C . PHE A 1 106 ? -10.644 3.442 12.131 1.00 93.44 106 PHE A C 1
ATOM 853 O O . PHE A 1 106 ? -10.234 3.865 11.051 1.00 93.44 106 PHE A O 1
ATOM 860 N N . MET A 1 107 ? -10.884 4.257 13.165 1.00 93.69 107 MET A N 1
ATOM 861 C CA . MET A 1 107 ? -10.658 5.705 13.090 1.00 93.69 107 MET A CA 1
ATOM 862 C C . MET A 1 107 ? -9.178 6.046 12.887 1.00 93.69 107 MET A C 1
ATOM 864 O O . MET A 1 107 ? -8.872 6.902 12.059 1.00 93.69 107 MET A O 1
ATOM 868 N N . ALA A 1 108 ? -8.275 5.344 13.580 1.00 94.62 108 ALA A N 1
ATOM 869 C CA . ALA A 1 108 ? -6.832 5.498 13.421 1.00 94.62 108 ALA A CA 1
ATOM 870 C C . ALA A 1 108 ? -6.397 5.226 11.975 1.00 94.62 108 ALA A C 1
ATOM 872 O O . ALA A 1 108 ? -5.702 6.038 11.372 1.00 94.62 108 ALA A O 1
ATOM 873 N N . VAL A 1 109 ? -6.859 4.113 11.396 1.00 95.12 109 VAL A N 1
ATOM 874 C CA . VAL A 1 109 ? -6.580 3.727 10.007 1.00 95.12 109 VAL A CA 1
ATOM 875 C C . VAL A 1 109 ? -7.109 4.772 9.027 1.00 95.12 109 VAL A C 1
ATOM 877 O O . VAL A 1 109 ? -6.398 5.140 8.092 1.00 95.12 109 VAL A O 1
ATOM 880 N N . LEU A 1 110 ? -8.340 5.255 9.219 1.00 96.50 110 LEU A N 1
ATOM 881 C CA . LEU A 1 110 ? -8.965 6.244 8.339 1.00 96.50 110 LEU A CA 1
ATOM 882 C C . LEU A 1 110 ? -8.188 7.564 8.320 1.00 96.50 110 LEU A C 1
ATOM 884 O O . LEU A 1 110 ? -7.900 8.098 7.246 1.00 96.50 110 LEU A O 1
ATOM 888 N N . GLU A 1 111 ? -7.850 8.085 9.498 1.00 96.44 111 GLU A N 1
ATOM 889 C CA . GLU A 1 111 ? -7.114 9.342 9.642 1.00 96.44 111 GLU A CA 1
ATOM 890 C C . GLU A 1 111 ? -5.689 9.216 9.089 1.00 96.44 111 GLU A C 1
ATOM 892 O O . GLU A 1 111 ? -5.288 10.015 8.237 1.00 96.44 111 GLU A O 1
ATOM 897 N N . ALA A 1 112 ? -4.978 8.151 9.477 1.00 97.38 112 ALA A N 1
ATOM 898 C CA . ALA A 1 112 ? -3.632 7.845 9.003 1.00 97.38 112 ALA A CA 1
ATOM 899 C C . ALA A 1 112 ? -3.583 7.703 7.477 1.00 97.38 112 ALA A C 1
ATOM 901 O O . ALA A 1 112 ? -2.785 8.361 6.810 1.00 97.38 112 ALA A O 1
ATOM 902 N N . SER A 1 113 ? -4.476 6.893 6.900 1.00 97.81 113 SER A N 1
ATOM 903 C CA . SER A 1 113 ? -4.520 6.658 5.453 1.00 97.81 113 SER A CA 1
ATOM 904 C C . SER A 1 113 ? -4.763 7.956 4.692 1.00 97.81 113 SER A C 1
ATOM 906 O O . SER A 1 113 ? -4.077 8.237 3.712 1.00 97.81 113 SER A O 1
ATOM 908 N N . ARG A 1 114 ? -5.694 8.798 5.157 1.00 98.19 114 ARG A N 1
ATOM 909 C CA . ARG A 1 114 ? -5.982 10.082 4.508 1.00 98.19 114 ARG A CA 1
ATOM 910 C C . ARG A 1 114 ? -4.761 10.997 4.507 1.00 98.19 114 ARG A C 1
ATOM 912 O O . ARG A 1 114 ? -4.425 11.564 3.469 1.00 98.19 114 ARG A O 1
ATOM 919 N N . GLU A 1 115 ? -4.107 11.148 5.653 1.00 98.12 115 GLU A N 1
ATOM 920 C CA . GLU A 1 115 ? -2.932 12.007 5.793 1.00 98.12 115 GLU A CA 1
ATOM 921 C C . GLU A 1 115 ? -1.757 11.513 4.935 1.00 98.12 115 GLU A C 1
ATOM 923 O O . GLU A 1 115 ? -1.156 12.287 4.186 1.00 98.12 115 GLU A O 1
ATOM 928 N N . CYS A 1 116 ? -1.454 10.217 5.001 1.00 98.06 116 CYS A N 1
ATOM 929 C CA . CYS A 1 116 ? -0.304 9.618 4.329 1.00 98.06 116 CYS A CA 1
ATOM 930 C C . CYS A 1 116 ? -0.453 9.562 2.807 1.00 98.06 116 CYS A C 1
ATOM 932 O O . CYS A 1 116 ? 0.540 9.727 2.093 1.00 98.06 116 CYS A O 1
ATOM 934 N N . LEU A 1 117 ? -1.679 9.406 2.299 1.00 97.75 117 LEU A N 1
ATOM 935 C CA . LEU A 1 117 ? -1.964 9.534 0.870 1.00 97.75 117 LEU A CA 1
ATOM 936 C C . LEU A 1 117 ? -1.711 10.960 0.376 1.00 97.75 117 LEU A C 1
ATOM 938 O O . LEU A 1 117 ? -1.016 11.139 -0.621 1.00 97.75 117 LEU A O 1
ATOM 942 N N . MET A 1 118 ? -2.205 11.980 1.087 1.00 96.75 118 MET A N 1
ATOM 943 C CA . MET A 1 118 ? -1.979 13.380 0.697 1.00 96.75 118 MET A CA 1
ATOM 944 C C . MET A 1 118 ? -0.487 13.733 0.679 1.00 96.75 118 MET A C 1
ATOM 946 O O . MET A 1 118 ? -0.021 14.378 -0.253 1.00 96.75 118 MET A O 1
ATOM 950 N N . ARG A 1 119 ? 0.280 13.266 1.671 1.00 96.69 119 ARG A N 1
ATOM 951 C CA . ARG A 1 119 ? 1.730 13.521 1.773 1.00 96.69 119 ARG A CA 1
ATOM 952 C C . ARG A 1 119 ? 2.558 12.933 0.638 1.00 96.69 119 ARG A C 1
ATOM 954 O O . ARG A 1 119 ? 3.618 13.466 0.320 1.00 96.69 119 ARG A O 1
ATOM 961 N N . ASN A 1 120 ? 2.116 11.815 0.074 1.00 95.44 120 ASN A N 1
ATOM 962 C CA . ASN A 1 120 ? 2.883 11.066 -0.919 1.00 95.44 120 ASN A CA 1
ATOM 963 C C . ASN A 1 120 ? 2.311 11.174 -2.337 1.00 95.44 120 ASN A C 1
ATOM 965 O O . ASN A 1 120 ? 2.914 10.645 -3.269 1.00 95.44 120 ASN A O 1
ATOM 969 N N . HIS A 1 121 ? 1.195 11.887 -2.513 1.00 92.62 121 HIS A N 1
ATOM 970 C CA . HIS A 1 121 ? 0.497 12.022 -3.789 1.00 92.62 121 HIS A CA 1
ATOM 971 C C . HIS A 1 121 ? 1.418 12.485 -4.930 1.00 92.62 121 HIS A C 1
ATOM 973 O O . HIS A 1 121 ? 1.459 11.858 -5.986 1.00 92.62 121 HIS A O 1
ATOM 979 N N . ASP A 1 122 ? 2.213 13.532 -4.701 1.00 91.44 122 ASP A N 1
ATOM 980 C CA . ASP A 1 122 ? 3.032 14.147 -5.756 1.00 91.44 122 ASP A CA 1
ATOM 981 C C . ASP A 1 122 ? 4.336 13.386 -6.042 1.00 91.44 122 ASP A C 1
ATOM 983 O O . ASP A 1 122 ? 4.989 13.614 -7.061 1.00 91.44 122 ASP A O 1
ATOM 987 N N . LYS A 1 123 ? 4.722 12.453 -5.163 1.00 91.56 123 LYS A N 1
ATOM 988 C CA . LYS A 1 123 ? 5.900 11.595 -5.365 1.00 91.56 123 LYS A CA 1
ATOM 989 C C . LYS A 1 123 ? 5.615 10.446 -6.334 1.00 91.56 123 LYS A C 1
ATOM 991 O O . LYS A 1 123 ? 6.545 9.878 -6.912 1.00 91.56 123 LYS A O 1
ATOM 996 N N . PHE A 1 124 ? 4.343 10.083 -6.490 1.00 89.75 124 PHE A N 1
ATOM 997 C CA . PHE A 1 124 ? 3.928 8.949 -7.298 1.00 89.75 124 PHE A CA 1
ATOM 998 C C . PHE A 1 124 ? 3.970 9.275 -8.793 1.00 89.75 124 PHE A C 1
ATOM 1000 O O . PHE A 1 124 ? 3.443 10.291 -9.251 1.00 89.75 124 PHE A O 1
ATOM 1007 N N . SER A 1 125 ? 4.569 8.390 -9.592 1.00 86.62 125 SER A N 1
ATOM 1008 C CA . SER A 1 125 ? 4.619 8.571 -11.040 1.00 86.62 125 SER A CA 1
ATOM 1009 C C . SER A 1 125 ? 3.415 7.919 -11.715 1.00 86.62 125 SER A C 1
ATOM 1011 O O . SER A 1 125 ? 3.319 6.696 -11.785 1.00 86.62 125 SER A O 1
ATOM 1013 N N . ARG A 1 126 ? 2.527 8.754 -12.271 1.00 84.56 126 ARG A N 1
ATOM 1014 C CA . ARG A 1 126 ? 1.343 8.323 -13.043 1.00 84.56 126 ARG A CA 1
ATOM 1015 C C . ARG A 1 126 ? 1.638 7.997 -14.514 1.00 84.56 126 ARG A C 1
ATOM 1017 O O . ARG A 1 126 ? 0.763 7.497 -15.211 1.00 84.56 126 ARG A O 1
ATOM 1024 N N . THR A 1 127 ? 2.834 8.325 -15.001 1.00 78.62 127 THR A N 1
ATOM 1025 C CA . THR A 1 127 ? 3.231 8.180 -16.415 1.00 78.62 127 THR A CA 1
ATOM 1026 C C . THR A 1 127 ? 4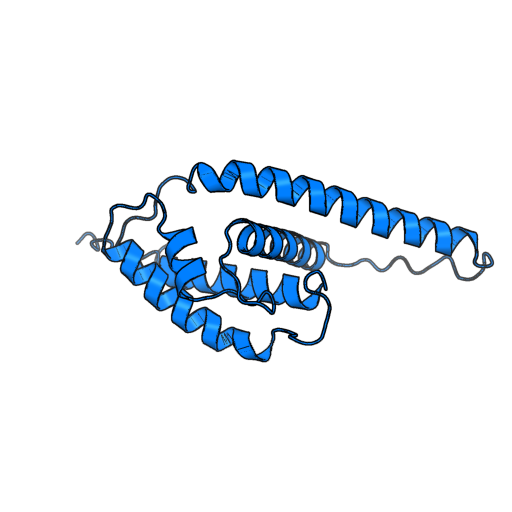.125 6.973 -16.675 1.00 78.62 127 THR A C 1
ATOM 1028 O O . THR A 1 127 ? 4.257 6.545 -17.818 1.00 78.62 127 THR A O 1
ATOM 1031 N N . MET A 1 128 ? 4.754 6.435 -15.632 1.00 68.81 128 MET A N 1
ATOM 1032 C CA . MET A 1 128 ? 5.691 5.322 -15.731 1.00 68.81 128 MET A CA 1
ATOM 1033 C C . MET A 1 128 ? 4.998 3.993 -15.395 1.00 68.81 128 MET A C 1
ATOM 1035 O O . MET A 1 128 ? 3.998 3.994 -14.673 1.00 68.81 128 MET A O 1
ATOM 1039 N N . PRO A 1 129 ? 5.526 2.849 -15.873 1.00 63.81 129 PRO A N 1
ATOM 1040 C CA . PRO A 1 129 ? 4.993 1.533 -15.530 1.00 63.81 129 PRO A CA 1
ATOM 1041 C C . PRO A 1 129 ? 4.907 1.338 -14.015 1.00 63.81 129 PRO A C 1
ATOM 1043 O O . PRO A 1 129 ? 5.810 1.744 -13.290 1.00 63.81 129 PRO A O 1
ATOM 1046 N N . MET A 1 130 ? 3.835 0.705 -13.543 1.00 56.28 130 MET A N 1
ATOM 1047 C CA . MET A 1 130 ? 3.498 0.591 -12.114 1.00 56.28 130 MET A CA 1
ATOM 1048 C C . MET A 1 130 ? 4.576 -0.065 -11.257 1.00 56.28 130 MET A C 1
ATOM 1050 O O . MET A 1 130 ? 4.722 0.297 -10.094 1.00 56.28 130 MET A O 1
ATOM 1054 N N . ASP A 1 131 ? 5.327 -0.992 -11.847 1.00 60.88 131 ASP A N 1
ATOM 1055 C CA . ASP A 1 131 ? 6.334 -1.808 -11.168 1.00 60.88 131 ASP A CA 1
ATOM 1056 C C . ASP A 1 131 ? 7.733 -1.158 -11.247 1.00 60.88 131 ASP A C 1
ATOM 1058 O O . ASP A 1 131 ? 8.761 -1.819 -11.144 1.00 60.88 131 ASP A O 1
ATOM 1062 N N . ASN A 1 132 ? 7.788 0.162 -11.465 1.00 71.00 132 ASN A N 1
ATOM 1063 C CA . ASN A 1 132 ? 9.038 0.909 -11.417 1.00 71.00 132 ASN A CA 1
ATOM 1064 C C . ASN A 1 132 ? 9.487 1.138 -9.962 1.00 71.00 132 ASN A C 1
ATOM 1066 O O . ASN A 1 132 ? 8.669 1.331 -9.059 1.00 71.00 132 ASN A O 1
ATOM 1070 N N . GLY A 1 133 ? 10.805 1.197 -9.748 1.00 80.31 133 GLY A N 1
ATOM 1071 C CA . GLY A 1 133 ? 11.383 1.349 -8.409 1.00 80.31 133 GLY A CA 1
ATOM 1072 C C . GLY A 1 133 ? 10.865 2.561 -7.624 1.00 80.31 133 GLY A C 1
ATOM 1073 O O . GLY A 1 133 ? 10.727 2.466 -6.412 1.00 80.31 133 GLY A O 1
ATOM 1074 N N . ARG A 1 134 ? 10.490 3.666 -8.289 1.00 85.69 134 ARG A N 1
ATOM 1075 C CA . ARG A 1 134 ? 9.958 4.867 -7.619 1.00 85.69 134 ARG A CA 1
ATOM 1076 C C . ARG A 1 134 ? 8.574 4.624 -7.017 1.00 85.69 134 ARG A C 1
ATOM 1078 O O . ARG A 1 134 ? 8.321 5.046 -5.895 1.00 85.69 134 ARG A O 1
ATOM 1085 N N . ASN A 1 135 ? 7.675 3.961 -7.739 1.00 90.56 135 ASN A N 1
ATOM 1086 C CA . ASN A 1 135 ? 6.334 3.661 -7.232 1.00 90.56 135 ASN A CA 1
ATOM 1087 C C . ASN A 1 135 ? 6.386 2.612 -6.106 1.00 90.56 135 ASN A C 1
ATOM 1089 O O . ASN A 1 135 ? 5.596 2.696 -5.163 1.00 90.56 135 ASN A O 1
ATOM 1093 N N . CYS A 1 136 ? 7.359 1.693 -6.143 1.00 91.50 136 CYS A N 1
ATOM 1094 C CA . CYS A 1 136 ? 7.669 0.827 -5.004 1.00 91.50 136 CYS A CA 1
ATOM 1095 C C . CYS A 1 136 ? 8.110 1.638 -3.776 1.00 91.50 136 CYS A C 1
ATOM 1097 O O . CYS A 1 136 ? 7.555 1.447 -2.695 1.00 91.50 136 CYS A O 1
ATOM 1099 N N . ASP A 1 137 ? 9.040 2.585 -3.941 1.00 92.44 137 ASP A N 1
ATOM 1100 C CA . ASP A 1 137 ? 9.513 3.437 -2.840 1.00 92.44 137 ASP A CA 1
ATOM 1101 C C . ASP A 1 137 ? 8.350 4.227 -2.205 1.00 92.44 137 ASP A C 1
ATOM 1103 O O . ASP A 1 137 ? 8.203 4.253 -0.985 1.00 92.44 137 ASP A O 1
ATOM 1107 N N . VAL A 1 138 ? 7.464 4.805 -3.029 1.00 94.19 138 VAL A N 1
ATOM 1108 C CA . VAL A 1 138 ? 6.270 5.534 -2.561 1.00 94.19 138 VAL A CA 1
ATOM 1109 C C . VAL A 1 138 ? 5.301 4.628 -1.801 1.00 94.19 138 VAL A C 1
ATOM 1111 O O . VAL A 1 138 ? 4.719 5.047 -0.802 1.00 94.19 138 VAL A O 1
ATOM 1114 N N . SER A 1 139 ? 5.131 3.383 -2.243 1.00 94.94 139 SER A N 1
ATOM 1115 C CA . SER A 1 139 ? 4.258 2.415 -1.567 1.00 94.94 139 SER A CA 1
ATOM 1116 C C . SER A 1 139 ? 4.769 2.079 -0.169 1.00 94.94 139 SER A C 1
ATOM 1118 O O . SER A 1 139 ? 3.981 1.997 0.772 1.00 94.94 139 SER A O 1
ATOM 1120 N N . PHE A 1 140 ? 6.089 1.951 -0.017 1.00 94.75 140 PHE A N 1
ATOM 1121 C CA . PHE A 1 140 ? 6.706 1.769 1.291 1.00 94.75 140 PHE A CA 1
ATOM 1122 C C . PHE A 1 140 ? 6.566 3.017 2.173 1.00 94.75 140 PHE A C 1
ATOM 1124 O O . PHE A 1 140 ? 6.168 2.895 3.328 1.00 94.75 140 PHE A O 1
ATOM 1131 N N . ASP A 1 141 ? 6.816 4.214 1.630 1.00 95.69 141 ASP A N 1
ATOM 1132 C CA . ASP A 1 141 ? 6.647 5.481 2.361 1.00 95.69 141 ASP A CA 1
ATOM 1133 C C . ASP A 1 141 ? 5.207 5.652 2.893 1.00 95.69 141 ASP A C 1
ATOM 1135 O O . ASP A 1 141 ? 4.995 6.163 3.996 1.00 95.69 141 ASP A O 1
ATOM 1139 N N . ILE A 1 142 ? 4.197 5.230 2.120 1.00 96.81 142 ILE A N 1
ATOM 1140 C CA . ILE A 1 142 ? 2.790 5.242 2.550 1.00 96.81 142 ILE A CA 1
ATOM 1141 C C . ILE A 1 142 ? 2.568 4.243 3.693 1.00 96.81 142 ILE A C 1
ATOM 1143 O O . ILE A 1 142 ? 1.938 4.601 4.688 1.00 96.81 142 ILE A O 1
ATOM 1147 N N . PHE A 1 143 ? 3.090 3.019 3.573 1.00 95.62 143 PHE A N 1
ATOM 1148 C CA . PHE A 1 143 ? 2.985 1.988 4.608 1.00 95.62 143 PHE A CA 1
ATOM 1149 C C . PHE A 1 143 ? 3.618 2.419 5.938 1.00 95.62 143 PHE A C 1
ATOM 1151 O O . PHE A 1 143 ? 2.974 2.276 6.981 1.00 95.62 143 PHE A O 1
ATOM 1158 N N . GLU A 1 144 ? 4.844 2.952 5.914 1.00 94.44 144 GLU A N 1
ATOM 1159 C CA . GLU A 1 144 ? 5.523 3.443 7.121 1.00 94.44 144 GLU A CA 1
ATOM 1160 C C . GLU A 1 144 ? 4.719 4.562 7.769 1.00 94.44 144 GLU A C 1
ATOM 1162 O O . GLU A 1 144 ? 4.365 4.468 8.941 1.00 94.44 144 GLU A O 1
ATOM 1167 N N . CYS A 1 145 ? 4.325 5.564 6.980 1.00 96.94 145 CYS A N 1
ATOM 1168 C CA . CYS A 1 145 ? 3.538 6.684 7.479 1.00 96.94 145 CYS A CA 1
ATOM 1169 C 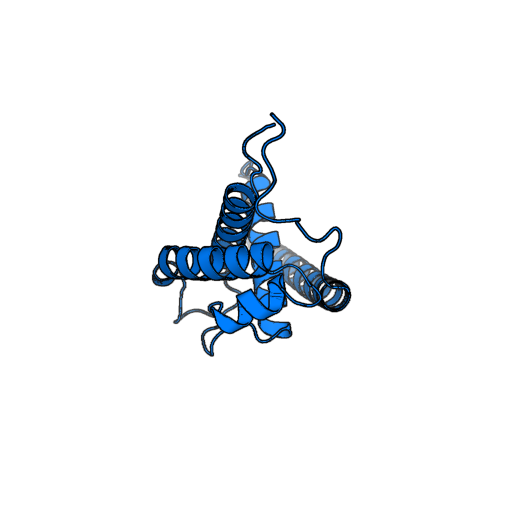C . CYS A 1 145 ? 2.243 6.219 8.164 1.00 96.94 145 CYS A C 1
ATOM 1171 O O . CYS A 1 145 ? 1.903 6.706 9.242 1.00 96.94 145 CYS A O 1
ATOM 1173 N N . ILE A 1 146 ? 1.517 5.266 7.567 1.00 95.44 146 ILE A N 1
ATOM 1174 C CA . ILE A 1 146 ? 0.278 4.742 8.155 1.00 95.44 146 ILE A CA 1
ATOM 1175 C C . ILE A 1 146 ? 0.572 3.985 9.449 1.00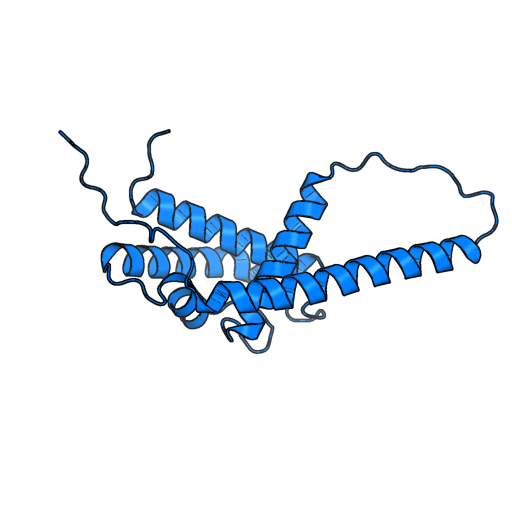 95.44 146 ILE A C 1
ATOM 1177 O O . ILE A 1 146 ? -0.134 4.173 10.441 1.00 95.44 146 ILE A O 1
ATOM 1181 N N . SER A 1 147 ? 1.612 3.152 9.449 1.00 91.56 147 SER A N 1
ATOM 1182 C CA . SER A 1 147 ? 2.010 2.355 10.611 1.00 91.56 147 SER A CA 1
ATOM 1183 C C . SER A 1 147 ? 2.385 3.245 11.797 1.00 91.56 147 SER A C 1
ATOM 1185 O O . SER A 1 147 ? 1.885 3.028 12.904 1.00 91.56 147 SER A O 1
ATOM 1187 N N . ASP A 1 148 ? 3.168 4.296 11.550 1.00 92.75 148 ASP A N 1
ATOM 1188 C CA . ASP A 1 148 ? 3.562 5.282 12.557 1.00 92.75 148 ASP A CA 1
ATOM 1189 C C . ASP A 1 148 ? 2.345 6.026 13.110 1.00 92.75 148 ASP A C 1
ATOM 1191 O O . ASP A 1 148 ? 2.155 6.100 14.325 1.00 92.75 148 ASP A O 1
ATOM 1195 N N . ARG A 1 149 ? 1.456 6.511 12.233 1.00 94.06 149 ARG A N 1
ATOM 1196 C CA . ARG A 1 149 ? 0.251 7.249 12.640 1.00 94.06 149 ARG A CA 1
ATOM 1197 C C . ARG A 1 149 ? -0.736 6.405 13.433 1.00 94.06 149 ARG A C 1
ATOM 1199 O O . ARG A 1 149 ? -1.283 6.887 14.425 1.00 94.06 149 ARG A O 1
ATOM 1206 N N . ILE A 1 150 ? -0.942 5.146 13.052 1.00 90.81 150 ILE A N 1
ATOM 1207 C CA . ILE A 1 150 ? -1.754 4.211 13.842 1.00 90.81 150 ILE A CA 1
ATOM 1208 C C . ILE A 1 150 ? -1.092 3.967 15.202 1.00 90.81 150 ILE A C 1
ATOM 1210 O O . ILE A 1 150 ? -1.775 3.983 16.228 1.00 90.81 150 ILE A O 1
ATOM 1214 N N . GLY A 1 151 ? 0.232 3.780 15.229 1.00 88.12 151 GLY A N 1
ATOM 1215 C CA . GLY A 1 151 ? 1.005 3.607 16.457 1.00 88.12 151 GLY A CA 1
ATOM 1216 C C . GLY A 1 151 ? 0.852 4.788 17.417 1.00 88.12 151 GLY A C 1
ATOM 1217 O O . GLY A 1 151 ? 0.505 4.597 18.584 1.00 88.12 151 GLY A O 1
ATOM 1218 N N . GLU A 1 152 ? 1.039 6.011 16.926 1.00 89.12 152 GLU A N 1
ATOM 1219 C CA . GLU A 1 152 ? 0.836 7.249 17.683 1.00 89.12 152 GLU A CA 1
ATOM 1220 C C . GLU A 1 152 ? -0.600 7.365 18.203 1.00 89.12 152 GLU A C 1
ATOM 1222 O O . GLU A 1 152 ? -0.816 7.622 19.391 1.00 89.12 152 GLU A O 1
ATOM 1227 N N . TYR A 1 153 ? -1.586 7.121 17.336 1.00 88.06 153 TYR A N 1
ATOM 1228 C CA . TYR A 1 153 ? -2.997 7.236 17.683 1.00 88.06 153 TYR A CA 1
ATOM 1229 C C . TYR A 1 153 ? -3.406 6.222 18.759 1.00 88.06 153 TYR A C 1
ATOM 1231 O O . TYR A 1 153 ? -4.021 6.604 19.756 1.00 88.06 153 TYR A O 1
ATOM 1239 N N . CYS A 1 154 ? -3.043 4.942 18.611 1.00 85.56 154 CYS A N 1
ATOM 1240 C CA . CYS A 1 154 ? -3.373 3.900 19.591 1.00 85.56 154 CYS A CA 1
ATOM 1241 C C . CYS A 1 154 ? -2.564 4.007 20.894 1.00 85.56 154 CYS A C 1
ATOM 1243 O O . CYS A 1 154 ? -2.899 3.341 21.879 1.00 85.56 154 CYS A O 1
ATOM 1245 N N . GLY A 1 155 ? -1.559 4.886 20.942 1.00 72.19 155 GLY A N 1
ATOM 1246 C CA . GLY A 1 155 ? -0.828 5.225 22.157 1.00 72.19 155 GLY A CA 1
ATOM 1247 C C . GLY A 1 155 ? 0.465 4.440 22.354 1.00 72.19 155 GLY A C 1
ATOM 1248 O O . GLY A 1 155 ? 0.823 4.151 23.495 1.00 72.19 155 GLY A O 1
ATOM 1249 N N . ASN A 1 156 ? 1.196 4.135 21.282 1.00 57.59 156 ASN A N 1
ATOM 1250 C CA . ASN A 1 156 ? 2.548 3.574 21.345 1.00 57.59 156 ASN A CA 1
ATOM 1251 C C . ASN A 1 156 ? 3.629 4.636 21.657 1.00 57.59 156 ASN A C 1
ATOM 1253 O O . ASN A 1 156 ? 4.774 4.513 21.237 1.00 57.59 156 ASN A O 1
ATOM 1257 N N . SER A 1 157 ? 3.293 5.679 22.425 1.00 45.66 157 SER A N 1
ATOM 1258 C CA . SER A 1 157 ? 4.291 6.557 23.048 1.00 45.66 157 SER A CA 1
ATOM 1259 C C . SER A 1 157 ? 4.850 5.868 24.296 1.00 45.66 157 SER A C 1
ATOM 1261 O O . SER A 1 157 ? 4.386 6.127 25.409 1.00 45.66 157 SER A O 1
ATOM 1263 N N . GLY A 1 158 ? 5.807 4.958 24.110 1.00 39.97 158 GLY A N 1
ATOM 1264 C CA . GLY A 1 158 ? 6.549 4.358 25.218 1.00 39.97 158 GLY A CA 1
ATOM 1265 C C . GLY A 1 158 ? 7.151 2.993 24.912 1.00 39.97 158 GLY A C 1
ATOM 1266 O O . GLY A 1 158 ? 6.623 1.983 25.376 1.00 39.97 158 GLY A O 1
ATOM 1267 N N . LEU A 1 159 ? 8.266 2.995 24.185 1.00 36.25 159 LEU A N 1
ATOM 1268 C CA . LEU A 1 159 ? 9.417 2.122 24.420 1.00 36.25 159 LEU A CA 1
ATOM 1269 C C . LEU A 1 159 ? 10.678 2.903 24.051 1.00 36.25 159 LEU A C 1
ATOM 1271 O O . LEU A 1 159 ? 10.677 3.501 22.953 1.00 36.25 159 LEU A O 1
#

Secondary structure (DSSP, 8-state):
-----S----SS--HHHHHHHHHHHHHHHHHHHHHHHHHHHHHHHS-GGG--------THHHHHHHHHHHHHHHHHHTT-B-TTS-B-HHHHHHHHHTT---HHHHHHHHHHHHHHHHHHGGGS-SSS-TTSHHHHHHHHHHHHHHHHHHHHHHT----

pLDDT: mean 79.67, std 17.11, range [36.12, 98.19]

Radius of gyration: 19.14 Å; chains: 1; bounding box: 52×30×61 Å